Protein AF-A0A7W1GGY0-F1 (afdb_monomer_lite)

pLDDT: mean 76.2, std 12.63, range [39.47, 91.56]

Structure (mmCIF, N/CA/C/O backbone):
data_AF-A0A7W1GGY0-F1
#
_entry.id   AF-A0A7W1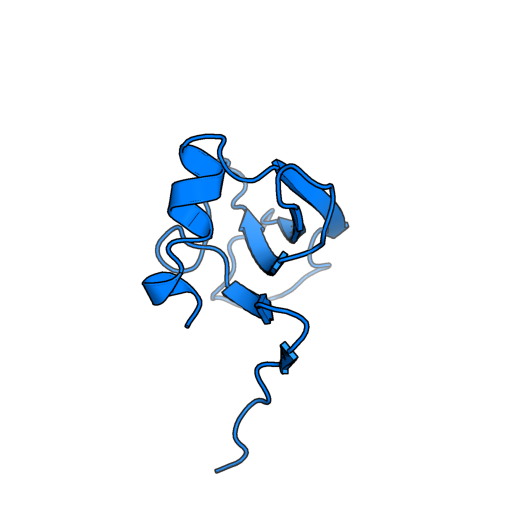GGY0-F1
#
loop_
_atom_site.group_PDB
_atom_site.id
_atom_site.type_symbol
_atom_site.label_atom_id
_atom_site.label_alt_id
_atom_site.label_comp_id
_atom_site.label_asym_id
_atom_site.label_entity_id
_atom_site.label_seq_id
_atom_site.pdbx_PDB_ins_code
_atom_site.Cartn_x
_atom_site.Cartn_y
_atom_site.Cartn_z
_atom_site.occupancy
_atom_site.B_iso_or_equiv
_atom_site.auth_seq_id
_atom_site.auth_comp_id
_atom_site.auth_asym_id
_atom_site.auth_atom_id
_atom_site.pdbx_PDB_model_num
ATOM 1 N N . MET A 1 1 ? -8.777 -14.436 1.014 1.00 62.66 1 MET A N 1
ATOM 2 C CA . MET A 1 1 ? -8.415 -13.374 1.998 1.00 62.66 1 MET A CA 1
ATOM 3 C C . MET A 1 1 ? -8.147 -11.981 1.411 1.00 62.66 1 MET A C 1
ATOM 5 O O . MET A 1 1 ? -8.961 -11.112 1.678 1.00 62.66 1 MET A O 1
ATOM 9 N N . PHE A 1 2 ? -7.082 -11.701 0.636 1.00 66.81 2 PHE A N 1
ATOM 10 C CA . PHE A 1 2 ? -6.859 -10.323 0.127 1.00 66.81 2 PHE A CA 1
ATOM 11 C C . PHE A 1 2 ? -7.955 -9.864 -0.857 1.00 66.81 2 PHE A C 1
ATOM 13 O O . PHE A 1 2 ? -8.550 -8.806 -0.679 1.00 66.81 2 PHE A O 1
ATOM 20 N N . ASN A 1 3 ? -8.267 -10.697 -1.858 1.00 68.44 3 ASN A N 1
ATOM 21 C CA . ASN A 1 3 ? -9.347 -10.416 -2.813 1.00 68.44 3 ASN A CA 1
ATOM 22 C C . ASN A 1 3 ? -10.737 -10.467 -2.144 1.00 68.44 3 ASN A C 1
ATOM 24 O O . ASN A 1 3 ? -11.584 -9.634 -2.429 1.00 68.44 3 ASN A O 1
ATOM 28 N N . GLU A 1 4 ? -10.956 -11.391 -1.201 1.00 71.31 4 GLU A N 1
ATOM 29 C CA . GLU A 1 4 ? -12.204 -11.484 -0.413 1.00 71.31 4 GLU A CA 1
ATOM 30 C C . GLU A 1 4 ? -12.475 -10.239 0.437 1.00 71.31 4 GLU A C 1
ATOM 32 O O . GLU A 1 4 ? -13.604 -9.768 0.500 1.00 71.31 4 GLU A O 1
ATOM 37 N N . GLY A 1 5 ? -11.438 -9.686 1.073 1.00 72.75 5 GLY A N 1
ATOM 38 C CA . GLY A 1 5 ? -11.546 -8.454 1.853 1.00 72.75 5 GLY A CA 1
ATOM 39 C C . GLY A 1 5 ? -11.634 -7.190 0.996 1.00 72.75 5 GLY A C 1
ATOM 40 O O . GLY A 1 5 ? -11.758 -6.097 1.550 1.00 72.75 5 GLY A O 1
ATOM 41 N N . ARG A 1 6 ? -11.552 -7.329 -0.339 1.00 82.81 6 ARG A N 1
ATOM 42 C CA . ARG A 1 6 ? -11.592 -6.240 -1.326 1.00 82.81 6 ARG A CA 1
ATOM 43 C C . ARG A 1 6 ? -10.645 -5.090 -0.985 1.00 82.81 6 ARG A C 1
ATOM 45 O O . ARG A 1 6 ? -10.953 -3.932 -1.240 1.00 82.81 6 ARG A O 1
ATOM 52 N N . PHE A 1 7 ? -9.486 -5.385 -0.387 1.00 81.44 7 PHE A N 1
ATOM 53 C CA . PHE A 1 7 ? -8.577 -4.349 0.116 1.00 81.44 7 PHE A CA 1
ATOM 54 C C . PHE A 1 7 ? -8.128 -3.404 -1.000 1.00 81.44 7 PHE A C 1
ATOM 56 O O . PHE A 1 7 ? -8.141 -2.193 -0.813 1.00 81.44 7 PHE A O 1
ATOM 63 N N . TRP A 1 8 ? -7.808 -3.939 -2.182 1.00 80.38 8 TRP A N 1
ATOM 64 C CA . TRP A 1 8 ? -7.451 -3.123 -3.342 1.00 80.38 8 TRP A CA 1
ATOM 65 C C . TRP A 1 8 ? -8.586 -2.182 -3.766 1.00 80.38 8 TRP A C 1
ATOM 67 O O . TRP A 1 8 ? -8.383 -0.974 -3.839 1.00 80.38 8 TRP A O 1
ATOM 77 N N . GLU A 1 9 ? -9.797 -2.709 -3.951 1.00 84.62 9 GLU A N 1
ATOM 78 C CA . GLU A 1 9 ? -10.972 -1.918 -4.343 1.00 84.62 9 GLU A CA 1
ATOM 79 C C . GLU A 1 9 ? -11.334 -0.869 -3.285 1.00 84.62 9 GLU A C 1
ATOM 81 O O . GLU A 1 9 ? -11.617 0.272 -3.628 1.00 84.62 9 GLU A O 1
ATOM 86 N N . ARG A 1 10 ? -11.253 -1.212 -1.994 1.00 84.56 10 ARG A N 1
ATOM 87 C CA . ARG A 1 10 ? -11.472 -0.273 -0.881 1.00 84.56 10 ARG A CA 1
ATOM 88 C C . ARG A 1 10 ? -10.444 0.855 -0.867 1.00 84.56 10 ARG A C 1
ATOM 90 O O . ARG A 1 10 ? -10.767 1.983 -0.521 1.00 84.56 10 ARG A O 1
ATOM 97 N N . THR A 1 11 ? -9.214 0.573 -1.286 1.00 85.50 11 THR A N 1
ATOM 98 C CA . THR A 1 11 ? -8.191 1.615 -1.437 1.00 85.50 11 THR A CA 1
ATOM 99 C C . THR A 1 11 ? -8.517 2.536 -2.615 1.00 85.50 11 THR A C 1
ATOM 101 O O . THR A 1 11 ? -8.363 3.748 -2.509 1.00 85.50 11 THR A O 1
ATOM 104 N N . GLN A 1 12 ? -9.024 1.986 -3.725 1.00 84.38 12 GLN A N 1
ATOM 105 C CA . GLN A 1 12 ? -9.474 2.773 -4.881 1.00 84.38 12 GLN A CA 1
ATOM 106 C C . GLN A 1 12 ? -10.744 3.590 -4.590 1.00 84.38 12 GLN A C 1
ATOM 108 O O . GLN A 1 12 ? -10.901 4.681 -5.130 1.00 84.38 12 GLN A O 1
ATOM 113 N N . ALA A 1 13 ? -11.629 3.084 -3.730 1.00 87.12 13 ALA A N 1
ATOM 114 C CA . ALA A 1 13 ? -12.848 3.760 -3.289 1.00 87.12 13 ALA A CA 1
ATOM 115 C C . ALA A 1 13 ? -12.603 4.840 -2.215 1.00 87.12 13 ALA A C 1
ATOM 117 O O . ALA A 1 13 ? -13.492 5.645 -1.950 1.00 87.12 13 ALA A O 1
ATOM 118 N N . GLY A 1 14 ? -11.408 4.878 -1.613 1.00 86.06 14 GLY A N 1
ATOM 119 C CA . GLY A 1 14 ? -11.051 5.820 -0.546 1.00 86.06 14 GLY A CA 1
ATOM 120 C C . GLY A 1 14 ? -11.398 5.352 0.873 1.00 86.06 14 GLY A C 1
ATOM 121 O O . GLY A 1 14 ? -11.148 6.084 1.826 1.00 86.06 14 GLY A O 1
ATOM 122 N N . ASP A 1 15 ? -11.919 4.132 1.038 1.00 87.69 15 ASP A N 1
ATOM 123 C CA . ASP A 1 15 ? -12.159 3.497 2.343 1.00 87.69 15 ASP A CA 1
ATOM 124 C C . ASP A 1 15 ? -10.863 3.145 3.085 1.00 87.69 15 ASP A C 1
ATOM 126 O O . ASP A 1 15 ? -10.860 3.022 4.308 1.00 87.69 15 ASP A O 1
ATOM 130 N N . LEU A 1 16 ? -9.769 2.928 2.350 1.00 89.19 16 LEU A N 1
ATOM 131 C CA . LEU A 1 16 ? -8.449 2.644 2.907 1.00 89.19 16 LEU A CA 1
ATOM 132 C C . LEU A 1 16 ? -7.429 3.647 2.385 1.00 89.19 16 LEU A C 1
ATOM 134 O O . LEU A 1 16 ? -7.411 3.988 1.203 1.00 89.19 16 LEU A O 1
ATOM 138 N N . THR A 1 17 ? -6.517 4.058 3.258 1.00 91.56 17 THR A N 1
ATOM 139 C CA . THR A 1 17 ? -5.412 4.942 2.890 1.00 91.56 17 THR A CA 1
ATOM 140 C C . THR A 1 17 ? -4.196 4.115 2.488 1.00 91.56 17 THR A C 1
ATOM 142 O O . THR A 1 17 ? -3.626 3.397 3.313 1.00 91.56 17 THR A O 1
ATOM 145 N N . ALA A 1 18 ? -3.761 4.235 1.231 1.00 90.38 18 ALA A N 1
ATOM 146 C CA . ALA A 1 18 ? -2.487 3.690 0.770 1.00 90.38 18 ALA A CA 1
ATOM 147 C C . ALA A 1 18 ? -1.323 4.629 1.084 1.00 90.38 18 ALA A C 1
ATOM 149 O O . ALA A 1 18 ? -1.296 5.777 0.649 1.00 90.38 18 ALA A O 1
ATOM 150 N N . VAL A 1 19 ? -0.306 4.103 1.763 1.00 91.50 19 VAL A N 1
ATOM 151 C CA . VAL A 1 19 ? 0.939 4.820 2.043 1.00 91.50 19 VAL A CA 1
ATOM 152 C C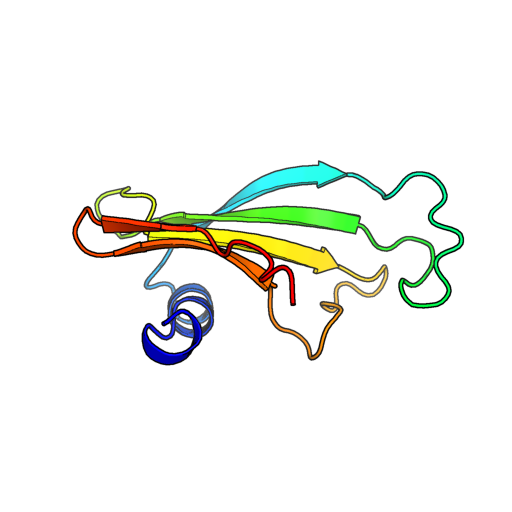 . VAL A 1 19 ? 2.113 4.052 1.455 1.00 91.50 19 VAL A C 1
ATOM 154 O O . VAL A 1 19 ? 2.385 2.909 1.837 1.00 91.50 19 VAL A O 1
ATOM 157 N N . LEU A 1 20 ? 2.841 4.702 0.547 1.00 90.00 20 LEU A N 1
ATOM 158 C CA . LEU A 1 20 ? 4.111 4.203 0.034 1.00 90.00 20 LEU A CA 1
ATOM 159 C C . LEU A 1 20 ? 5.153 4.239 1.157 1.00 90.00 20 LEU A C 1
ATOM 161 O O . LEU A 1 20 ? 5.488 5.302 1.677 1.00 90.00 20 LEU A O 1
ATOM 165 N N . LYS A 1 21 ? 5.668 3.072 1.546 1.00 90.94 21 LYS A N 1
ATOM 166 C CA . LYS A 1 21 ? 6.687 2.960 2.600 1.00 90.94 21 LYS A CA 1
ATOM 167 C C . LYS A 1 21 ? 8.099 2.865 2.070 1.00 90.94 21 LYS A C 1
ATOM 169 O O . LYS A 1 21 ? 9.035 3.319 2.721 1.00 90.94 21 LYS A O 1
ATOM 174 N N . SER A 1 22 ? 8.273 2.213 0.935 1.00 85.94 22 SER A N 1
ATOM 175 C CA . SER A 1 22 ? 9.574 2.100 0.296 1.00 85.94 22 SER A CA 1
ATOM 176 C C . SER A 1 22 ? 9.387 1.938 -1.192 1.00 85.94 22 SER A C 1
ATOM 178 O O . SER A 1 22 ? 8.518 1.198 -1.643 1.00 85.94 22 SER A O 1
ATOM 180 N N . GLN A 1 23 ? 10.238 2.616 -1.943 1.00 86.19 23 GLN A N 1
ATOM 181 C CA . GLN A 1 23 ? 10.361 2.462 -3.376 1.00 86.19 23 GLN A CA 1
ATOM 182 C C . GLN A 1 23 ? 11.818 2.165 -3.672 1.00 86.19 23 GLN A C 1
ATOM 184 O O . GLN A 1 23 ? 12.710 2.871 -3.207 1.00 86.19 23 GLN A O 1
ATOM 189 N N . ARG A 1 24 ? 12.050 1.115 -4.448 1.00 81.69 24 ARG A N 1
ATOM 190 C CA . ARG A 1 24 ? 13.367 0.787 -4.971 1.00 81.69 24 ARG A CA 1
ATOM 191 C C . ARG A 1 24 ? 13.249 0.554 -6.462 1.00 81.69 24 ARG A C 1
ATOM 193 O O . ARG A 1 24 ? 12.387 -0.204 -6.906 1.00 81.69 24 ARG A O 1
ATOM 200 N N . THR A 1 25 ? 14.122 1.179 -7.231 1.00 76.62 25 THR A N 1
ATOM 201 C CA . THR A 1 25 ? 14.361 0.719 -8.594 1.00 76.62 25 THR A CA 1
ATOM 202 C C . THR A 1 25 ? 15.107 -0.607 -8.453 1.00 76.62 25 THR A C 1
ATOM 204 O O . THR A 1 25 ? 16.131 -0.632 -7.766 1.00 76.62 25 THR A O 1
ATOM 207 N N . PRO A 1 26 ? 14.585 -1.728 -8.976 1.00 66.44 26 PRO A N 1
ATOM 208 C CA . PRO A 1 26 ? 15.344 -2.959 -9.018 1.00 66.44 26 PRO A CA 1
ATOM 209 C C . PRO A 1 26 ? 16.632 -2.660 -9.788 1.00 66.44 26 PRO A C 1
ATOM 211 O O . PRO A 1 26 ? 16.603 -2.246 -10.946 1.00 66.44 26 PRO A O 1
ATOM 214 N N . GLN A 1 27 ? 17.749 -2.759 -9.076 1.00 54.62 27 GLN A N 1
ATOM 215 C CA . GLN A 1 27 ? 19.075 -2.543 -9.619 1.00 54.62 27 GLN A CA 1
ATOM 216 C C . GLN A 1 27 ? 19.350 -3.750 -10.511 1.00 54.62 27 GLN A C 1
ATOM 218 O O . GLN A 1 27 ? 19.556 -4.845 -10.002 1.00 54.62 27 GLN A O 1
ATOM 223 N N . GLU A 1 28 ? 19.198 -3.554 -11.820 1.00 49.97 28 GLU A N 1
ATOM 224 C CA . GLU A 1 28 ? 19.636 -4.510 -12.844 1.00 49.97 28 GLU A CA 1
ATOM 225 C C . GLU A 1 28 ? 19.082 -5.923 -12.634 1.00 49.97 28 GLU A C 1
ATOM 227 O O . GLU A 1 28 ? 19.809 -6.912 -12.643 1.00 49.97 28 GLU A O 1
ATOM 232 N N . VAL A 1 29 ? 17.766 -6.036 -12.435 1.00 49.50 29 VAL A N 1
ATOM 233 C CA . VAL A 1 29 ? 17.139 -7.339 -12.645 1.00 49.50 29 VAL A CA 1
ATOM 234 C C . VAL A 1 29 ? 17.090 -7.555 -14.157 1.00 49.50 29 VAL A C 1
ATOM 236 O O . VAL A 1 29 ? 16.193 -7.062 -14.836 1.00 49.50 29 VAL A O 1
ATOM 239 N N . ASP A 1 30 ? 18.079 -8.274 -14.693 1.00 48.25 30 ASP A N 1
ATOM 240 C CA . ASP A 1 30 ? 18.022 -8.995 -15.978 1.00 48.25 30 ASP A CA 1
ATOM 241 C C . ASP A 1 30 ? 16.963 -10.117 -15.911 1.00 48.25 30 ASP A C 1
ATOM 243 O O . ASP A 1 30 ? 17.160 -11.257 -16.324 1.00 48.25 30 ASP A O 1
ATOM 247 N N . ASP A 1 31 ? 15.815 -9.804 -15.321 1.00 53.22 31 ASP A N 1
ATOM 248 C CA . ASP A 1 31 ? 14.686 -10.691 -15.197 1.00 53.22 31 ASP A CA 1
ATOM 249 C C . ASP A 1 31 ? 13.763 -10.324 -16.350 1.00 53.22 31 ASP A C 1
ATOM 251 O O . ASP A 1 31 ? 13.110 -9.279 -16.339 1.00 53.22 31 ASP A O 1
ATOM 255 N N . ALA A 1 32 ? 13.753 -11.166 -17.386 1.00 56.97 32 ALA A N 1
ATOM 256 C CA . ALA A 1 32 ? 12.985 -10.964 -18.617 1.00 56.97 32 ALA A CA 1
ATOM 257 C C . ALA A 1 32 ? 11.473 -10.754 -18.378 1.00 56.97 32 ALA A C 1
ATOM 259 O O . ALA A 1 32 ? 10.735 -10.424 -19.305 1.00 56.97 32 ALA A O 1
ATOM 260 N N . THR A 1 33 ? 11.013 -10.951 -17.142 1.00 63.62 33 THR A N 1
ATOM 261 C CA . THR A 1 33 ? 9.635 -10.771 -16.700 1.00 63.62 33 THR A CA 1
ATOM 262 C C . THR A 1 33 ? 9.309 -9.347 -16.235 1.00 63.62 33 THR A C 1
ATOM 264 O O . THR A 1 33 ? 8.139 -8.973 -16.275 1.00 63.62 33 THR A O 1
ATOM 267 N N . ILE A 1 34 ? 10.297 -8.526 -15.844 1.00 66.25 34 ILE A N 1
ATOM 268 C CA . ILE A 1 34 ? 10.067 -7.168 -15.324 1.00 66.25 34 ILE A CA 1
ATOM 269 C C . ILE A 1 34 ? 10.638 -6.131 -16.303 1.00 66.25 34 ILE A C 1
ATOM 271 O O . ILE A 1 34 ? 11.852 -6.076 -16.507 1.00 66.25 34 ILE A O 1
ATOM 275 N N . PRO A 1 35 ? 9.808 -5.253 -16.897 1.00 67.44 35 PRO A N 1
ATOM 276 C CA . PRO A 1 35 ? 10.296 -4.290 -17.875 1.00 67.44 35 PRO A CA 1
ATOM 277 C C . PRO A 1 35 ? 11.307 -3.308 -17.265 1.00 67.44 35 PRO A C 1
ATOM 279 O O . PRO A 1 35 ? 11.127 -2.807 -16.149 1.00 67.44 35 PRO A O 1
ATOM 282 N N . LYS A 1 36 ? 12.368 -2.998 -18.022 1.00 72.00 36 LYS A N 1
ATOM 283 C CA . LYS A 1 36 ? 13.424 -2.058 -17.615 1.00 72.00 36 LYS A CA 1
ATOM 284 C C . LYS A 1 36 ? 12.826 -0.697 -17.243 1.00 72.00 36 LYS A C 1
ATOM 286 O O . LYS A 1 36 ? 12.017 -0.142 -17.981 1.00 72.00 36 LYS A O 1
ATOM 291 N N . GLY A 1 37 ? 13.235 -0.164 -16.092 1.00 73.25 37 GLY A N 1
ATOM 292 C CA . GLY A 1 37 ? 12.691 1.080 -15.534 1.00 73.25 37 GLY A CA 1
ATOM 293 C C . GLY A 1 37 ? 11.463 0.894 -14.639 1.00 73.25 37 GLY A C 1
ATOM 294 O O . GLY A 1 37 ? 10.964 1.880 -14.103 1.00 73.25 37 GLY A O 1
ATOM 295 N N . SER A 1 38 ? 10.994 -0.342 -14.432 1.00 78.12 38 SER A N 1
ATOM 296 C CA . SER A 1 38 ? 9.975 -0.608 -13.413 1.00 78.12 38 SER A CA 1
ATOM 297 C C . SER A 1 38 ? 10.502 -0.280 -12.021 1.00 78.12 38 SER A C 1
ATOM 299 O O . SER A 1 38 ? 11.682 -0.470 -11.748 1.00 78.12 38 SER A O 1
ATOM 301 N N . VAL A 1 39 ? 9.636 0.158 -11.113 1.00 84.25 39 VAL A N 1
ATOM 302 C CA . VAL A 1 39 ? 9.971 0.403 -9.709 1.00 84.25 39 VAL A CA 1
ATOM 303 C C . VAL A 1 39 ? 9.217 -0.566 -8.810 1.00 84.25 39 VAL A C 1
ATOM 305 O O . VAL A 1 39 ? 8.020 -0.794 -8.950 1.00 84.25 39 VAL A O 1
ATOM 308 N N . SER A 1 40 ? 9.937 -1.147 -7.860 1.00 83.88 40 SER A N 1
ATOM 309 C CA . SER A 1 40 ? 9.399 -2.021 -6.827 1.00 83.88 40 SER A CA 1
ATOM 310 C C . SER A 1 40 ? 8.954 -1.164 -5.645 1.00 83.88 40 SER A C 1
ATOM 312 O O . SER A 1 40 ? 9.788 -0.549 -4.980 1.00 83.88 40 SER A O 1
ATOM 314 N N . GLN A 1 41 ? 7.664 -1.172 -5.336 1.00 88.56 41 GLN A N 1
ATOM 315 C CA . GLN A 1 41 ? 7.064 -0.378 -4.271 1.00 88.56 41 GLN A CA 1
ATOM 316 C C . GLN A 1 41 ? 6.434 -1.255 -3.196 1.00 88.56 41 GLN A C 1
ATOM 318 O O . GLN A 1 41 ? 5.656 -2.162 -3.475 1.00 88.56 41 GLN A O 1
ATOM 323 N N . GLU A 1 42 ? 6.726 -0.943 -1.944 1.00 89.50 42 GLU A N 1
ATOM 324 C CA . GLU A 1 42 ? 5.999 -1.476 -0.807 1.00 89.50 42 GLU A CA 1
ATOM 325 C C . GLU A 1 42 ? 4.962 -0.464 -0.337 1.00 89.50 42 GLU A C 1
ATOM 327 O O . GLU A 1 42 ? 5.308 0.647 0.079 1.00 89.50 42 GLU A O 1
ATOM 332 N N . VAL A 1 43 ? 3.701 -0.882 -0.350 1.00 90.25 43 VAL A N 1
ATOM 333 C CA . VAL A 1 43 ? 2.565 -0.047 0.031 1.00 90.25 43 VAL A CA 1
ATOM 334 C C . VAL A 1 43 ? 1.862 -0.680 1.222 1.00 90.25 43 VAL A C 1
ATOM 336 O O . VAL A 1 43 ? 1.692 -1.897 1.298 1.00 90.25 43 VAL A O 1
ATOM 339 N N . ARG A 1 44 ? 1.478 0.151 2.186 1.00 90.88 44 ARG A N 1
ATOM 340 C CA . ARG A 1 44 ? 0.689 -0.261 3.347 1.00 90.88 44 ARG A CA 1
ATOM 341 C C . ARG A 1 44 ? -0.676 0.389 3.293 1.00 90.88 44 ARG A C 1
ATOM 343 O O . ARG A 1 44 ? -0.770 1.567 2.959 1.00 90.88 44 ARG A O 1
ATOM 350 N N . TYR A 1 45 ? -1.702 -0.383 3.612 1.00 90.38 45 TYR A N 1
ATOM 351 C CA . TYR A 1 45 ? -3.078 0.076 3.670 1.00 90.38 45 TYR A CA 1
ATOM 352 C C . TYR A 1 45 ? -3.483 0.247 5.116 1.00 90.38 45 TYR A C 1
ATOM 354 O O . TYR A 1 45 ? -3.312 -0.665 5.932 1.00 90.38 45 TYR A O 1
ATOM 362 N N . TYR A 1 46 ? -4.022 1.422 5.393 1.00 89.12 46 TYR A N 1
ATOM 363 C CA . TYR A 1 46 ? -4.520 1.804 6.693 1.00 89.12 46 TYR A CA 1
ATOM 364 C C . TYR A 1 46 ? -6.028 1.979 6.629 1.00 89.12 46 TYR A C 1
ATOM 366 O O . TYR A 1 46 ? -6.559 2.535 5.667 1.00 89.12 46 TYR A O 1
ATOM 374 N N . ASP A 1 47 ? -6.692 1.472 7.653 1.00 88.94 47 ASP A N 1
ATOM 375 C CA . ASP A 1 47 ? -8.092 1.752 7.937 1.00 88.94 47 ASP A CA 1
ATOM 376 C C . ASP A 1 47 ? -8.275 3.192 8.478 1.00 88.94 47 ASP A C 1
ATOM 378 O O . ASP A 1 47 ? -7.293 3.887 8.755 1.00 88.94 47 ASP A O 1
ATOM 382 N N . GLN A 1 48 ? -9.523 3.654 8.591 1.00 87.69 48 GLN A N 1
ATOM 383 C CA . GLN A 1 48 ? -9.885 4.994 9.061 1.00 87.69 48 GLN A CA 1
ATOM 384 C C . GLN A 1 48 ? -9.385 5.291 10.483 1.00 87.69 48 GLN A C 1
ATOM 386 O O . GLN A 1 48 ? -9.045 6.438 10.772 1.00 87.69 48 GLN A O 1
ATOM 391 N N . ASP A 1 49 ? -9.251 4.273 11.336 1.00 87.88 49 ASP A N 1
ATOM 392 C CA . ASP A 1 49 ? -8.674 4.403 12.678 1.00 87.88 49 ASP A CA 1
ATOM 393 C C . ASP A 1 49 ? -7.128 4.423 12.668 1.00 87.88 49 ASP A C 1
ATOM 395 O O . ASP A 1 49 ? -6.482 4.466 13.715 1.00 87.88 49 ASP A O 1
ATOM 399 N N . GLY A 1 50 ? -6.496 4.372 11.488 1.00 86.44 50 GLY A N 1
ATOM 400 C CA . GLY A 1 50 ? -5.039 4.376 11.328 1.00 86.44 50 GLY A CA 1
ATOM 401 C C . GLY A 1 50 ? -4.377 3.013 11.556 1.00 86.44 50 GLY A C 1
ATOM 402 O O . GLY A 1 50 ? -3.150 2.925 11.647 1.00 86.44 50 GLY A O 1
ATOM 403 N N . ASN A 1 51 ? -5.161 1.936 11.623 1.00 88.00 51 ASN A N 1
ATOM 404 C CA . ASN A 1 51 ? -4.657 0.574 11.790 1.00 88.00 51 ASN A CA 1
ATOM 405 C C 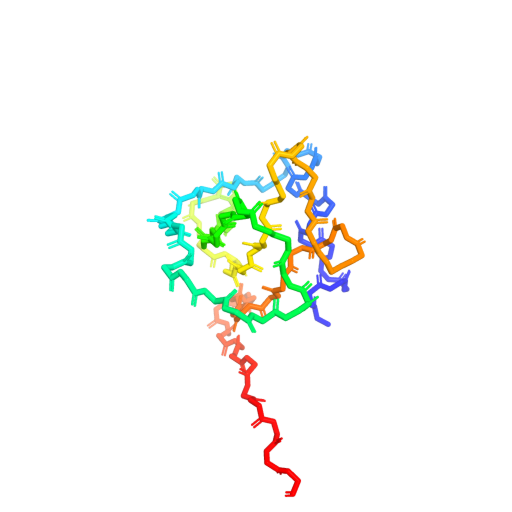. ASN A 1 51 ? -4.132 0.008 10.463 1.00 88.00 51 ASN A C 1
ATOM 407 O O . ASN A 1 51 ? -4.820 0.071 9.446 1.00 88.00 51 ASN A O 1
ATOM 411 N N . GLU A 1 52 ? -2.931 -0.583 10.458 1.00 88.12 52 GLU A N 1
ATOM 412 C CA . GLU A 1 52 ? -2.405 -1.291 9.278 1.00 88.12 52 GLU A CA 1
ATOM 413 C C . GLU A 1 52 ? -3.229 -2.565 9.042 1.00 88.12 52 GLU A C 1
ATOM 415 O O . GLU A 1 52 ? -3.160 -3.497 9.843 1.00 88.12 52 GLU A O 1
ATOM 420 N N . VAL A 1 53 ? -3.979 -2.619 7.938 1.00 87.62 53 VAL A N 1
ATOM 421 C CA . VAL A 1 53 ? -4.834 -3.768 7.583 1.00 87.62 53 VAL A CA 1
ATOM 422 C C . VAL A 1 53 ? -4.230 -4.651 6.494 1.00 87.62 53 VAL A C 1
ATOM 424 O O . VAL A 1 53 ? -4.524 -5.845 6.400 1.00 87.62 53 VAL A O 1
ATOM 427 N N . ALA A 1 54 ? -3.346 -4.092 5.670 1.00 86.69 54 ALA A N 1
ATOM 428 C CA . ALA A 1 54 ? -2.650 -4.846 4.640 1.00 86.69 54 ALA A CA 1
ATOM 429 C C . ALA A 1 54 ? -1.302 -4.219 4.294 1.00 86.69 54 ALA A C 1
ATOM 431 O O . ALA A 1 54 ? -1.106 -3.007 4.363 1.00 86.69 54 ALA A O 1
ATOM 432 N N . ARG A 1 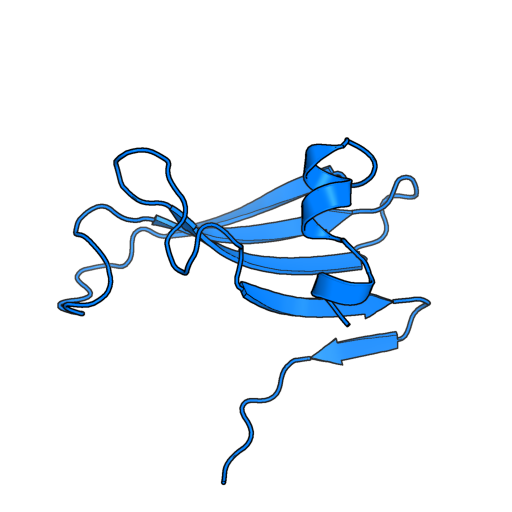55 ? -0.378 -5.062 3.849 1.00 88.50 55 ARG A N 1
ATOM 433 C CA . ARG A 1 55 ? 0.895 -4.662 3.264 1.00 88.50 55 ARG A CA 1
ATOM 434 C C . ARG A 1 55 ? 1.087 -5.422 1.970 1.00 88.50 55 ARG A C 1
ATOM 436 O O . ARG A 1 55 ? 1.091 -6.655 1.950 1.00 88.50 55 ARG A O 1
ATOM 443 N N . VAL A 1 56 ? 1.292 -4.669 0.907 1.00 88.06 56 VAL A N 1
ATOM 444 C CA . VAL A 1 56 ? 1.408 -5.188 -0.444 1.00 88.06 56 VAL A CA 1
ATOM 445 C C . VAL A 1 56 ? 2.731 -4.768 -1.068 1.00 88.06 56 VAL A C 1
ATOM 447 O O . VAL A 1 56 ? 3.359 -3.782 -0.673 1.00 88.06 56 VAL A O 1
ATOM 450 N N . HIS A 1 57 ? 3.161 -5.539 -2.051 1.00 86.06 57 HIS A N 1
ATOM 451 C CA . HIS A 1 57 ? 4.288 -5.236 -2.909 1.00 86.06 57 HIS A CA 1
ATOM 452 C C . HIS A 1 57 ? 3.764 -5.109 -4.336 1.00 86.06 57 HIS A C 1
ATOM 454 O O . HIS A 1 57 ? 3.080 -5.993 -4.830 1.00 86.06 57 HIS A O 1
ATOM 460 N N . GLN A 1 58 ? 4.059 -3.998 -4.996 1.00 85.50 58 GLN A N 1
ATOM 461 C CA . GLN A 1 58 ? 3.673 -3.769 -6.381 1.00 85.50 58 GLN A CA 1
ATOM 462 C C . GLN A 1 58 ? 4.889 -3.397 -7.221 1.00 85.50 58 GLN A C 1
ATOM 464 O O . GLN A 1 58 ? 5.823 -2.755 -6.734 1.00 85.50 58 GLN A O 1
ATOM 469 N N . TYR A 1 59 ? 4.866 -3.792 -8.487 1.00 81.62 59 TYR A N 1
ATOM 470 C CA . TYR A 1 59 ? 5.805 -3.313 -9.490 1.00 81.62 59 TYR A CA 1
ATOM 471 C C . TYR A 1 59 ? 5.075 -2.316 -10.376 1.00 81.62 59 TYR A C 1
ATOM 473 O O . TYR A 1 59 ? 4.044 -2.647 -10.953 1.00 81.62 59 TYR A O 1
ATOM 481 N N . VAL A 1 60 ? 5.591 -1.096 -10.454 1.00 83.44 60 VAL A N 1
ATOM 482 C CA . VAL A 1 60 ? 5.060 -0.048 -11.328 1.00 83.44 60 VAL A CA 1
ATOM 483 C C . VAL A 1 60 ? 5.967 0.041 -12.542 1.00 83.44 60 VAL A C 1
ATOM 485 O O . VAL A 1 60 ? 7.167 0.252 -12.392 1.00 83.44 60 VAL A O 1
ATOM 488 N N . LYS A 1 61 ? 5.406 -0.131 -13.733 1.00 80.31 61 LYS A N 1
ATOM 489 C CA . LYS A 1 61 ? 6.080 0.032 -15.023 1.00 80.31 61 LYS A CA 1
ATOM 490 C C . LYS A 1 61 ? 6.456 1.501 -15.250 1.00 80.31 61 LYS A C 1
ATOM 492 O O . LYS A 1 61 ? 5.841 2.380 -14.649 1.00 80.31 61 LYS A O 1
ATOM 497 N N . PRO A 1 62 ? 7.398 1.801 -16.160 1.00 76.06 62 PRO A N 1
ATOM 498 C CA . PRO A 1 62 ? 7.733 3.186 -16.510 1.00 76.06 62 PRO A CA 1
ATOM 499 C C . PRO A 1 62 ? 6.537 3.994 -17.047 1.00 76.06 62 PRO A C 1
ATOM 501 O O . PRO A 1 62 ? 6.498 5.206 -16.877 1.00 76.06 62 PRO A O 1
ATOM 504 N N . ASP A 1 63 ? 5.543 3.324 -17.632 1.00 79.94 63 ASP A N 1
ATOM 505 C CA . ASP A 1 63 ? 4.275 3.914 -18.089 1.00 79.94 63 ASP A CA 1
ATOM 506 C C . ASP A 1 63 ? 3.280 4.207 -16.935 1.00 79.94 63 ASP A C 1
ATOM 508 O O . ASP A 1 63 ? 2.188 4.720 -17.144 1.00 79.94 63 ASP A O 1
ATOM 512 N N . GLY A 1 64 ? 3.635 3.878 -15.687 1.00 73.12 64 GLY A N 1
ATOM 513 C CA . GLY A 1 64 ? 2.793 4.082 -14.501 1.00 73.12 64 GLY A CA 1
ATOM 514 C C . GLY A 1 64 ? 1.789 2.955 -14.230 1.00 73.12 64 GLY A C 1
ATOM 515 O O . GLY A 1 64 ? 1.138 2.941 -13.186 1.00 73.12 64 GLY A O 1
ATOM 516 N N . THR A 1 65 ? 1.683 1.977 -15.128 1.00 79.06 65 THR A N 1
ATOM 517 C CA . THR A 1 65 ? 0.827 0.796 -14.964 1.00 79.06 65 THR A CA 1
ATOM 518 C C . THR A 1 65 ? 1.446 -0.238 -14.020 1.00 79.06 65 THR A C 1
ATOM 520 O O . THR A 1 65 ? 2.664 -0.360 -13.925 1.00 79.06 65 THR A O 1
ATOM 523 N N . LEU A 1 66 ? 0.619 -1.005 -13.304 1.00 77.25 66 LEU A N 1
ATOM 524 C CA . LEU A 1 66 ? 1.105 -2.084 -12.437 1.00 77.25 66 LEU A CA 1
ATOM 525 C C . LEU A 1 66 ? 1.409 -3.356 -13.245 1.00 77.25 66 LEU A C 1
ATOM 527 O O . LEU A 1 66 ? 0.654 -3.731 -14.145 1.00 77.25 66 LEU A O 1
ATOM 531 N N . ASP A 1 67 ? 2.504 -4.032 -12.908 1.00 67.12 67 ASP A N 1
ATOM 532 C CA . ASP A 1 67 ? 2.817 -5.377 -13.399 1.00 67.12 67 ASP A CA 1
ATOM 533 C C . ASP A 1 67 ? 1.952 -6.450 -12.692 1.00 67.12 67 ASP A C 1
ATOM 535 O O . ASP A 1 67 ? 1.284 -6.150 -11.703 1.00 67.12 67 ASP A O 1
ATOM 539 N N . GLY A 1 68 ? 1.898 -7.688 -13.201 1.00 62.31 68 GLY A N 1
ATOM 540 C CA . GLY A 1 68 ? 1.136 -8.778 -12.564 1.00 62.31 68 GLY A CA 1
ATOM 541 C C . GLY A 1 68 ? -0.395 -8.614 -12.583 1.00 62.31 68 GLY A C 1
ATOM 542 O O . GLY A 1 68 ? -1.041 -8.605 -11.540 1.00 62.31 68 GLY A O 1
ATOM 543 N N . GLN A 1 69 ? -1.000 -8.503 -13.775 1.00 63.16 69 GLN A N 1
ATOM 544 C CA . GLN A 1 69 ? -2.457 -8.331 -13.984 1.00 63.16 69 GLN A CA 1
ATOM 545 C C . GLN A 1 69 ? -3.058 -7.036 -13.398 1.00 63.16 69 GLN A C 1
ATOM 547 O O . GLN A 1 69 ? -4.275 -6.926 -13.241 1.00 63.16 69 GLN A O 1
ATOM 552 N N . GLY A 1 70 ? -2.226 -6.038 -13.090 1.00 66.81 70 GLY A N 1
ATOM 553 C CA . GLY A 1 70 ? -2.698 -4.735 -12.625 1.00 66.81 70 GLY A CA 1
ATOM 554 C C . GLY A 1 70 ? -3.098 -4.699 -11.147 1.00 66.81 70 GLY A C 1
ATOM 555 O O . GLY A 1 70 ? -3.812 -3.784 -10.739 1.00 66.81 70 GLY A O 1
ATOM 556 N N . ARG A 1 71 ? -2.683 -5.692 -10.346 1.00 70.12 71 ARG A N 1
ATOM 557 C CA . ARG A 1 71 ? -3.008 -5.782 -8.916 1.00 70.12 71 ARG A CA 1
ATOM 558 C C . ARG A 1 71 ? -1.743 -5.963 -8.076 1.00 70.12 71 ARG A C 1
ATOM 560 O O . ARG A 1 71 ? -0.838 -6.681 -8.489 1.00 70.12 71 ARG A O 1
ATOM 567 N N . PRO A 1 72 ? -1.673 -5.336 -6.894 1.00 76.25 72 PRO A N 1
ATOM 568 C CA . PRO A 1 72 ? -0.525 -5.476 -6.015 1.00 76.25 72 PRO A CA 1
ATOM 569 C C . PRO A 1 72 ? -0.502 -6.865 -5.350 1.00 76.25 72 PRO A C 1
ATOM 571 O O . PRO A 1 72 ? -1.548 -7.418 -5.006 1.00 76.25 72 PRO A O 1
ATOM 574 N N . ASP A 1 73 ? 0.696 -7.411 -5.141 1.00 77.81 73 ASP A N 1
ATOM 575 C CA . ASP A 1 73 ? 0.913 -8.703 -4.489 1.00 77.81 73 ASP A CA 1
ATOM 576 C C . ASP A 1 73 ? 0.810 -8.562 -2.957 1.00 77.81 73 ASP A C 1
ATOM 578 O O . ASP A 1 73 ? 1.560 -7.789 -2.347 1.00 77.81 73 ASP A O 1
ATOM 582 N N . PRO A 1 74 ? -0.120 -9.262 -2.288 1.00 77.31 74 PRO A N 1
ATOM 583 C CA . PRO A 1 74 ? -0.279 -9.156 -0.846 1.00 77.31 74 PRO A CA 1
ATOM 584 C C . PRO A 1 74 ? 0.839 -9.888 -0.102 1.00 77.31 74 PRO A C 1
ATOM 586 O O . PRO A 1 74 ? 0.853 -11.109 -0.017 1.00 77.31 74 PRO A O 1
ATOM 589 N N . LYS A 1 75 ? 1.738 -9.149 0.554 1.00 78.81 75 LYS A N 1
ATOM 590 C CA . LYS A 1 75 ? 2.790 -9.760 1.385 1.00 78.81 75 LYS A CA 1
ATOM 591 C C . LYS A 1 75 ? 2.318 -10.118 2.785 1.00 78.81 75 LYS A C 1
ATOM 593 O O . LYS A 1 75 ? 2.763 -11.121 3.350 1.00 78.81 75 LYS A O 1
ATOM 598 N N . ARG A 1 76 ? 1.488 -9.266 3.391 1.00 76.81 76 ARG A N 1
ATOM 599 C CA . ARG A 1 76 ? 0.916 -9.479 4.728 1.00 76.81 76 ARG A CA 1
ATOM 600 C C . ARG A 1 76 ? -0.476 -8.874 4.813 1.00 76.81 76 ARG A C 1
ATOM 602 O O . ARG A 1 76 ? -0.748 -7.836 4.216 1.00 76.81 76 ARG A O 1
ATOM 609 N N . LEU A 1 77 ? -1.323 -9.508 5.603 1.00 80.75 77 LEU A N 1
ATOM 610 C CA . LEU A 1 77 ? -2.661 -9.048 5.939 1.00 80.75 77 LEU A CA 1
ATOM 611 C C . LEU A 1 77 ? -2.792 -9.014 7.455 1.00 80.75 77 LEU A C 1
ATOM 613 O O . LEU A 1 77 ? -2.340 -9.939 8.121 1.00 80.75 77 LEU A O 1
ATOM 617 N N . SER A 1 78 ? -3.417 -7.977 7.992 1.00 74.62 78 SER A N 1
ATOM 618 C CA . SER A 1 78 ? -3.768 -7.899 9.406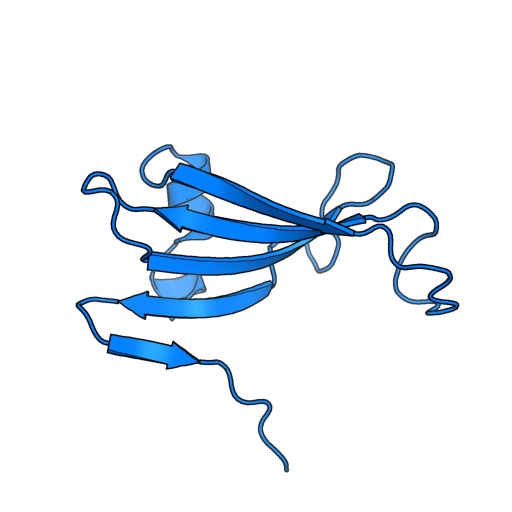 1.00 74.62 78 SER A CA 1
ATOM 619 C C . SER A 1 78 ? -5.265 -7.649 9.492 1.00 74.62 78 SER A C 1
ATOM 621 O O . SER A 1 78 ? -5.750 -6.583 9.125 1.00 74.62 78 SER A O 1
ATOM 623 N N . VAL A 1 79 ? -6.022 -8.666 9.893 1.00 72.94 79 VAL A N 1
ATOM 624 C CA . VAL A 1 79 ? -7.488 -8.616 9.883 1.00 72.94 79 VAL A CA 1
ATOM 625 C C . VAL A 1 79 ? -7.978 -8.961 11.279 1.00 72.94 79 VAL A C 1
ATOM 627 O O . VAL A 1 79 ? -7.711 -10.056 11.766 1.00 72.94 79 VAL A O 1
ATOM 630 N N . ASN A 1 80 ? -8.671 -8.022 11.931 1.00 69.19 80 ASN A N 1
ATOM 631 C CA . ASN A 1 80 ? -9.182 -8.175 13.301 1.00 69.19 80 ASN A CA 1
ATOM 632 C C . ASN A 1 80 ? -8.100 -8.579 14.327 1.00 69.19 80 ASN A C 1
ATOM 634 O O . ASN A 1 80 ? -8.322 -9.444 15.169 1.00 69.19 80 ASN A O 1
ATOM 638 N N . GLY A 1 81 ? -6.898 -7.998 14.229 1.00 69.62 81 GLY A N 1
ATOM 639 C CA . GLY A 1 81 ? -5.778 -8.306 15.131 1.00 69.62 81 GLY A CA 1
ATOM 640 C C . GLY A 1 81 ? -5.039 -9.615 14.825 1.00 69.62 81 GLY A C 1
ATOM 641 O O . GLY A 1 81 ? -4.057 -9.927 15.496 1.00 69.62 81 GLY A O 1
ATOM 642 N N . VAL A 1 82 ? -5.455 -10.362 13.797 1.00 74.50 82 VAL A N 1
ATOM 643 C CA . VAL A 1 82 ? -4.758 -11.567 13.336 1.00 74.50 82 VAL A CA 1
ATOM 644 C C . VAL A 1 82 ? -3.852 -11.219 12.159 1.00 74.50 82 VAL A C 1
ATOM 646 O O . VAL A 1 82 ? -4.320 -10.774 11.109 1.00 74.50 82 VAL A O 1
ATOM 649 N N . LEU A 1 83 ? -2.548 -11.442 12.335 1.00 75.50 83 LEU A N 1
ATOM 650 C CA . LEU A 1 83 ? -1.541 -11.241 11.297 1.00 75.50 83 LEU A CA 1
ATOM 651 C C . LEU A 1 83 ? -1.394 -12.507 10.444 1.00 75.50 83 LEU A C 1
ATOM 653 O O . LEU A 1 83 ? -0.861 -13.518 10.895 1.00 75.50 83 LEU A O 1
ATOM 657 N N . TYR A 1 84 ? -1.787 -12.416 9.180 1.00 72.62 84 TYR A N 1
ATOM 658 C CA . TYR A 1 84 ? -1.562 -13.435 8.165 1.00 72.62 84 TYR A CA 1
ATOM 659 C C . TYR A 1 84 ? -0.354 -13.041 7.318 1.00 72.62 84 TYR A C 1
ATOM 661 O O . TYR A 1 84 ? -0.330 -11.999 6.654 1.00 72.62 84 TYR A O 1
ATOM 669 N N . ARG A 1 85 ? 0.674 -13.886 7.325 1.00 73.19 85 ARG A N 1
ATOM 670 C CA . ARG A 1 85 ? 1.816 -13.772 6.419 1.00 73.19 85 ARG A CA 1
ATOM 671 C C . ARG A 1 85 ? 1.676 -14.838 5.346 1.00 73.19 85 ARG A C 1
ATOM 673 O O . ARG A 1 85 ? 1.526 -16.006 5.685 1.00 73.19 85 ARG A O 1
ATOM 680 N N . ILE A 1 86 ? 1.789 -14.450 4.077 1.00 68.12 86 ILE A N 1
ATOM 681 C CA . ILE A 1 86 ? 1.942 -15.440 3.012 1.00 68.12 86 ILE A CA 1
ATOM 682 C C . ILE A 1 86 ? 3.341 -16.045 3.170 1.00 68.12 86 ILE A C 1
ATOM 684 O O . ILE A 1 86 ? 4.357 -15.395 2.910 1.00 68.12 86 ILE A O 1
ATOM 688 N N . THR A 1 87 ? 3.403 -17.262 3.703 1.00 59.59 87 THR A N 1
ATOM 689 C CA . THR A 1 87 ? 4.581 -18.123 3.616 1.00 59.59 87 THR A CA 1
ATOM 690 C C . THR A 1 87 ? 4.541 -18.789 2.252 1.00 59.59 87 THR A C 1
ATOM 692 O O . THR A 1 87 ? 3.523 -19.369 1.880 1.00 59.59 87 THR A O 1
ATOM 695 N N . LYS A 1 88 ? 5.628 -18.673 1.485 1.00 51.34 88 LYS A N 1
ATOM 696 C CA . LYS A 1 88 ? 5.813 -19.471 0.272 1.00 51.34 88 LYS A CA 1
ATOM 697 C C . LYS A 1 88 ? 5.728 -20.932 0.725 1.00 51.34 88 LYS A C 1
ATOM 699 O O . LYS A 1 88 ? 6.519 -21.320 1.576 1.00 51.34 88 LYS A O 1
ATOM 704 N N . GLY A 1 89 ? 4.717 -21.671 0.273 1.00 45.59 89 GLY A N 1
ATOM 705 C CA . GLY A 1 89 ? 4.670 -23.110 0.506 1.00 45.59 89 GLY A CA 1
ATOM 706 C C . GLY A 1 89 ? 5.899 -23.711 -0.161 1.00 45.59 89 GLY A C 1
ATOM 707 O O . GLY A 1 89 ? 6.058 -23.565 -1.371 1.00 45.59 89 GLY A O 1
ATOM 708 N N . GLU A 1 90 ? 6.809 -24.259 0.635 1.00 43.56 90 GLU A N 1
ATOM 709 C CA . GLU A 1 90 ? 7.705 -25.304 0.155 1.00 43.56 90 GLU A CA 1
ATOM 710 C C . GLU A 1 90 ? 6.803 -26.513 -0.122 1.00 43.56 90 GLU A C 1
ATOM 712 O O . GLU A 1 90 ? 6.117 -26.983 0.788 1.00 43.56 90 GLU A O 1
ATOM 717 N N . ASP A 1 91 ? 6.706 -26.882 -1.399 1.00 39.47 91 ASP A N 1
ATOM 718 C CA . ASP A 1 91 ? 6.260 -28.208 -1.840 1.00 39.47 91 ASP A CA 1
ATOM 719 C C . ASP A 1 91 ? 7.414 -29.198 -1.633 1.00 39.47 91 ASP A C 1
ATOM 721 O O . ASP A 1 91 ? 8.562 -28.819 -1.982 1.00 39.47 91 ASP A O 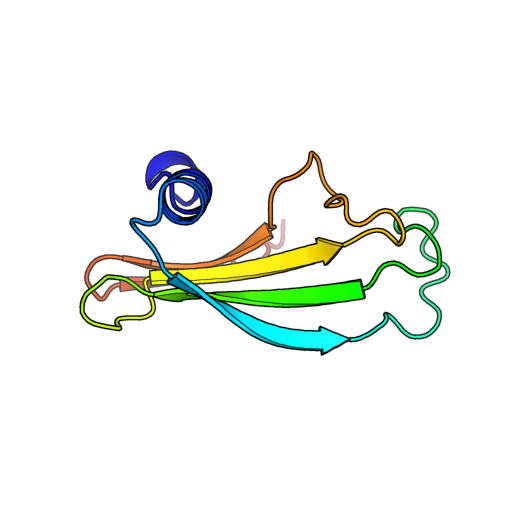1
#

Radius of gyration: 14.0 Å; chains: 1; bounding box: 32×34×34 Å

Secondary structure (DSSP, 8-state):
-TTTTTHHHHHHHTSSEEEEEEEE--S----TTS-TT-EEEEEEEE-TTS-EEEEEEEEE-TTSPBSSTTS-EEEEEEETTEEEE------

Sequence (91 aa):
MFNEGRFWERTQAGDLTAVLKSQRTPQEVDDATIPKGSVSQEVRYYDQDGNEVARVHQYVKPDGTLDGQGRPDPKRLSVNGVLYRITKGED

Foldseek 3Di:
DCVVVVQVVCCVVVQKPKDWDDKDQPDDPPPPQADHPKIKTWIFIAGPVRDTAFIFIWIAHPVRATGDVRDTHTQWGQDPNDIDGDDDDDD